Protein AF-A0A4S3PPI8-F1 (afdb_monomer_lite)

pLDDT: mean 86.83, std 18.15, range [37.75, 98.25]

Radius of gyration: 13.63 Å; chains: 1; bounding box: 25×20×41 Å

Secondary structure (DSSP, 8-state):
--HHHHHHHHHHHHHHHHHHHHHH-TTSHHHHHHHHHHHHHHHHHHHHHHTTT-S--

Foldseek 3Di:
DDLVVLVVVLVVLVVVLVVCCVVPNCPDPVNVVSVVVSVVSVVVSCVVVPVPPPPDD

InterPro domains:
  IPR018540 Aspartyl-phosphate phosphatase Spo0E-like [PF09388] (6-46)
  IPR036638 Helix-loop-helix DNA-binding domain superfamily [G3DSA:4.10.280.10] (1-56)
  IPR037208 Aspartyl-phosphate phosphatase Spo0E-like superfamily [SSF140500] (1-50)
  IPR053028 Spo0E-like aspartyl-phosphate phosphatase [PTHR41263] (3-52)

Structure (mmCIF, N/CA/C/O backbone):
data_AF-A0A4S3PPI8-F1
#
_entry.id   AF-A0A4S3PPI8-F1
#
loop_
_atom_site.group_PDB
_atom_site.id
_atom_site.type_symbol
_atom_site.label_atom_id
_atom_site.label_alt_id
_atom_site.label_comp_id
_atom_site.label_asym_id
_atom_site.label_entity_id
_atom_site.label_seq_id
_atom_site.pdbx_PDB_ins_code
_atom_site.Cartn_x
_atom_site.Cartn_y
_atom_site.Cartn_z
_atom_site.occupancy
_atom_site.B_iso_or_equiv
_atom_site.auth_seq_id
_atom_site.auth_comp_id
_atom_site.auth_asym_id
_atom_site.auth_atom_id
_atom_site.pdbx_PDB_model_num
ATOM 1 N N . MET A 1 1 ? -8.348 12.008 9.890 1.00 70.88 1 MET A N 1
ATOM 2 C CA . MET A 1 1 ? -8.994 11.043 8.972 1.00 70.88 1 MET A CA 1
ATOM 3 C C . MET A 1 1 ? -9.780 10.059 9.810 1.00 70.88 1 MET A C 1
ATOM 5 O O . MET A 1 1 ? -9.243 9.606 10.815 1.00 70.88 1 MET A O 1
ATOM 9 N N . SER A 1 2 ? -11.018 9.742 9.435 1.00 89.38 2 SER A N 1
AT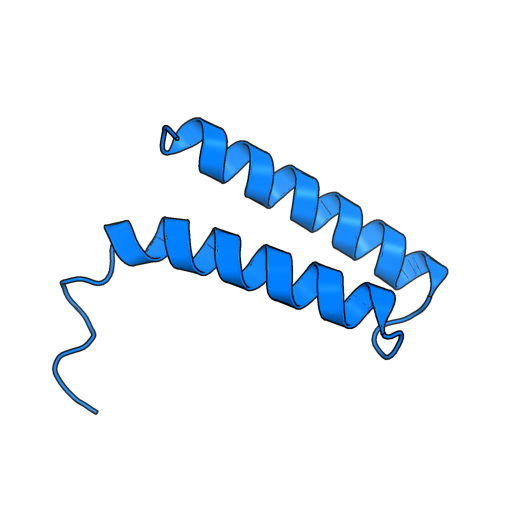OM 10 C CA . SER 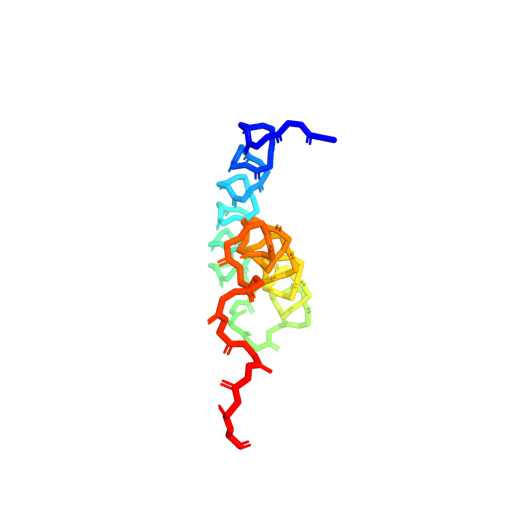A 1 2 ? -11.743 8.645 10.082 1.00 89.38 2 SER A CA 1
ATOM 11 C C . SER A 1 2 ? -11.121 7.296 9.704 1.00 89.38 2 SER A C 1
ATOM 13 O O . SER A 1 2 ? -10.391 7.173 8.716 1.00 89.38 2 SER A O 1
ATOM 15 N N . LYS A 1 3 ? -11.428 6.262 10.489 1.00 88.50 3 LYS A N 1
ATOM 16 C CA . LYS A 1 3 ? -10.983 4.891 10.222 1.00 88.50 3 LYS A CA 1
ATOM 17 C C . LYS A 1 3 ? -11.487 4.368 8.867 1.00 88.50 3 LYS A C 1
ATOM 19 O O . LYS A 1 3 ? -10.760 3.668 8.173 1.00 88.50 3 LYS A O 1
ATOM 24 N N . GLU A 1 4 ? -12.696 4.758 8.474 1.00 92.81 4 GLU A N 1
ATOM 25 C CA . GLU A 1 4 ? -13.307 4.413 7.183 1.00 92.81 4 GLU A CA 1
ATOM 26 C C . GLU A 1 4 ? -12.596 5.096 6.013 1.00 92.81 4 GLU A C 1
ATOM 28 O O . GLU A 1 4 ? -12.281 4.449 5.018 1.00 92.81 4 GLU A O 1
ATOM 33 N N . GLN A 1 5 ? -12.257 6.382 6.152 1.00 93.94 5 GLN A N 1
ATOM 34 C CA . GLN A 1 5 ? -11.470 7.091 5.140 1.00 93.94 5 GLN A CA 1
ATOM 35 C C . GLN A 1 5 ? -10.085 6.463 4.957 1.00 93.94 5 GLN A C 1
ATOM 37 O O . GLN A 1 5 ? -9.556 6.436 3.848 1.00 93.94 5 GLN A O 1
ATOM 42 N N . LEU A 1 6 ? -9.485 5.967 6.042 1.00 93.69 6 LEU A N 1
ATOM 43 C CA . LEU A 1 6 ? -8.198 5.284 5.985 1.00 93.69 6 LEU A CA 1
ATOM 44 C C . LEU A 1 6 ? -8.308 3.930 5.270 1.00 93.69 6 LEU A C 1
ATOM 46 O O . LEU A 1 6 ? -7.477 3.639 4.415 1.00 93.69 6 LEU A O 1
ATOM 50 N N . LEU A 1 7 ? -9.360 3.153 5.546 1.00 95.19 7 LEU A N 1
ATOM 51 C CA . LEU A 1 7 ? -9.654 1.908 4.827 1.00 95.19 7 LEU A CA 1
ATOM 52 C C . LEU A 1 7 ? -9.862 2.137 3.329 1.00 95.19 7 LEU A C 1
ATOM 54 O O . LEU A 1 7 ? -9.290 1.412 2.520 1.00 95.19 7 LEU A O 1
ATOM 58 N N . LEU A 1 8 ? -10.616 3.174 2.954 1.00 96.81 8 LEU A N 1
ATOM 59 C CA . LEU A 1 8 ? -10.822 3.512 1.547 1.00 96.81 8 LEU A CA 1
ATOM 60 C C . LEU A 1 8 ? -9.492 3.810 0.841 1.00 96.81 8 LEU A C 1
ATOM 62 O O . LEU A 1 8 ? -9.252 3.310 -0.255 1.00 96.81 8 LEU A O 1
ATOM 66 N N . LYS A 1 9 ? -8.599 4.575 1.483 1.00 96.75 9 LYS A N 1
ATOM 67 C CA . LYS A 1 9 ? -7.267 4.857 0.928 1.00 96.75 9 LYS A CA 1
ATOM 68 C C . LYS A 1 9 ? -6.398 3.609 0.804 1.00 96.75 9 LYS A C 1
ATOM 70 O O . LYS A 1 9 ? -5.655 3.502 -0.167 1.00 96.75 9 LYS A O 1
ATOM 75 N N . ILE A 1 10 ? -6.481 2.683 1.759 1.00 97.19 10 ILE A N 1
ATOM 76 C CA . ILE A 1 10 ? -5.768 1.401 1.694 1.00 97.19 10 ILE A CA 1
ATOM 77 C C . ILE A 1 10 ? -6.222 0.619 0.459 1.00 97.19 10 ILE A C 1
ATOM 79 O O . ILE A 1 10 ? -5.380 0.207 -0.331 1.00 97.19 10 ILE A O 1
ATOM 83 N N . GLU A 1 11 ? -7.528 0.471 0.234 1.00 98.00 11 GLU A N 1
ATOM 84 C CA . GLU A 1 11 ? -8.040 -0.279 -0.923 1.00 98.00 11 GLU A CA 1
ATOM 85 C C . GLU A 1 11 ? -7.712 0.392 -2.265 1.00 98.00 11 GLU A C 1
ATOM 87 O O . GLU A 1 11 ? -7.314 -0.278 -3.222 1.00 98.00 11 GLU A O 1
ATOM 92 N N . GLN A 1 12 ? -7.777 1.725 -2.328 1.00 98.00 12 GLN A N 1
ATOM 93 C CA . GLN A 1 12 ? -7.327 2.478 -3.503 1.00 98.00 12 GLN A CA 1
ATOM 94 C C . GLN A 1 12 ? -5.843 2.226 -3.795 1.00 98.00 12 GLN A C 1
ATOM 96 O O . GLN A 1 12 ? -5.478 1.896 -4.922 1.00 98.00 12 GLN A O 1
ATOM 101 N N . LYS A 1 13 ? -4.987 2.318 -2.771 1.00 97.75 13 LYS A N 1
ATOM 102 C CA . LYS A 1 13 ? -3.538 2.129 -2.912 1.00 97.75 13 LYS A CA 1
ATOM 103 C C . LYS A 1 13 ? -3.169 0.676 -3.238 1.00 97.75 13 LYS A C 1
ATOM 105 O O . LYS A 1 13 ? -2.223 0.443 -3.982 1.00 97.75 13 LYS A O 1
ATOM 110 N N . ARG A 1 14 ? -3.934 -0.308 -2.746 1.00 98.00 14 ARG A N 1
ATOM 111 C CA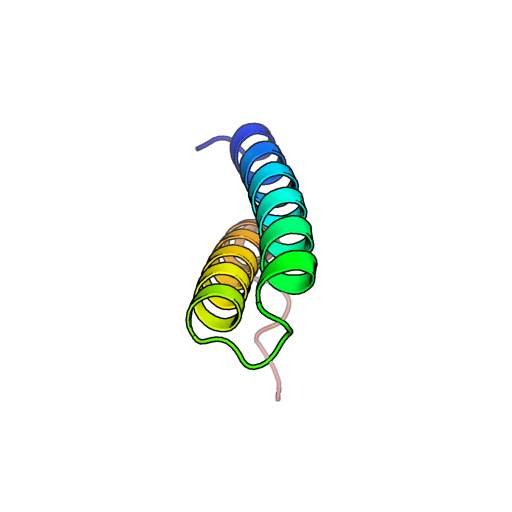 . ARG A 1 14 ? -3.797 -1.725 -3.134 1.00 98.00 14 ARG A CA 1
ATOM 112 C C . ARG A 1 14 ? -4.086 -1.937 -4.613 1.00 98.00 14 ARG A C 1
ATOM 114 O O . ARG A 1 14 ? -3.327 -2.635 -5.276 1.00 98.00 14 ARG A O 1
ATOM 121 N N . THR A 1 15 ? -5.155 -1.327 -5.120 1.00 98.25 15 THR A N 1
ATOM 122 C CA . THR A 1 15 ? -5.514 -1.410 -6.543 1.00 98.25 15 THR A CA 1
ATOM 123 C C . THR A 1 15 ? -4.418 -0.784 -7.407 1.00 98.25 15 THR A C 1
ATOM 125 O O . THR A 1 15 ? -3.924 -1.424 -8.331 1.00 98.25 15 THR A O 1
ATOM 128 N N . GLU A 1 16 ? -3.945 0.407 -7.028 1.00 97.81 16 GLU A N 1
ATOM 129 C CA . GLU A 1 16 ? -2.827 1.088 -7.692 1.00 97.81 16 GLU A CA 1
ATOM 130 C C . GLU A 1 16 ? -1.547 0.235 -7.700 1.00 97.81 16 GLU A C 1
ATOM 132 O O . GLU A 1 16 ? -0.874 0.129 -8.725 1.00 97.81 16 GLU A O 1
ATOM 137 N N . LEU A 1 17 ? -1.217 -0.421 -6.580 1.00 98.00 17 LEU A N 1
ATOM 138 C CA . LEU A 1 17 ? -0.059 -1.309 -6.501 1.00 98.00 17 LEU A CA 1
ATOM 139 C C . LEU A 1 17 ? -0.171 -2.463 -7.500 1.00 98.00 17 LEU A C 1
ATOM 141 O O . LEU A 1 17 ? 0.793 -2.741 -8.207 1.00 98.00 17 LEU A O 1
ATOM 145 N N . VAL A 1 18 ? -1.334 -3.116 -7.582 1.00 98.00 18 VAL A N 1
ATOM 146 C CA . VAL A 1 18 ? -1.563 -4.219 -8.528 1.00 98.00 18 VAL A CA 1
ATOM 147 C C . VAL A 1 18 ? -1.375 -3.741 -9.967 1.00 98.00 18 VAL A C 1
ATOM 149 O O . VAL A 1 18 ? -0.650 -4.376 -10.729 1.00 98.00 18 VAL A O 1
ATOM 152 N N . GLU A 1 19 ? -1.956 -2.60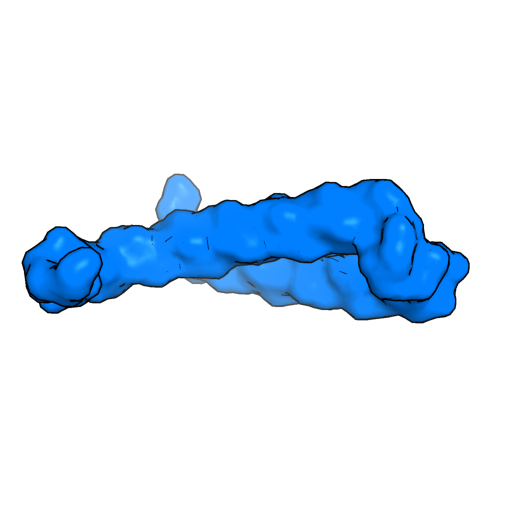2 -10.335 1.00 98.06 19 GLU A N 1
ATOM 153 C CA . GLU A 1 19 ? -1.808 -2.034 -11.679 1.00 98.06 19 GLU A CA 1
ATOM 154 C C . GLU A 1 19 ? -0.347 -1.703 -12.013 1.00 98.06 19 GLU A C 1
ATOM 156 O O . GLU A 1 19 ? 0.148 -2.018 -13.100 1.00 98.06 19 GLU A O 1
ATOM 161 N N . ILE A 1 20 ? 0.378 -1.101 -11.068 1.00 97.56 20 ILE A N 1
ATOM 162 C CA . ILE A 1 20 ? 1.781 -0.726 -11.257 1.00 97.56 20 ILE A CA 1
ATOM 163 C C . ILE A 1 20 ? 2.676 -1.961 -11.356 1.00 97.56 20 ILE A C 1
ATOM 165 O O . ILE A 1 20 ? 3.551 -1.978 -12.223 1.00 97.56 20 ILE A O 1
ATOM 169 N N . VAL A 1 21 ? 2.440 -2.990 -10.535 1.00 97.75 21 VAL A N 1
ATOM 170 C CA . VAL A 1 21 ? 3.128 -4.289 -10.608 1.00 97.75 21 VAL A CA 1
ATOM 171 C C . VAL A 1 21 ? 2.913 -4.927 -11.975 1.00 97.75 21 VAL A C 1
ATOM 173 O O . VAL A 1 21 ? 3.880 -5.364 -12.595 1.00 97.75 21 VAL A O 1
ATOM 176 N N . LEU A 1 22 ? 1.671 -4.961 -12.466 1.00 97.62 22 LEU A N 1
ATOM 177 C CA . LEU A 1 22 ? 1.351 -5.540 -13.772 1.00 97.62 22 LEU A CA 1
ATOM 178 C C . LEU A 1 22 ? 2.044 -4.789 -14.916 1.00 97.62 22 LEU A C 1
ATOM 180 O O . LEU A 1 22 ? 2.427 -5.402 -15.909 1.00 97.62 22 LEU A O 1
ATOM 184 N N . LYS A 1 23 ? 2.237 -3.473 -14.773 1.00 97.50 23 LYS A N 1
ATOM 185 C CA . LYS A 1 23 ? 2.852 -2.626 -15.801 1.00 97.50 23 LYS A CA 1
ATOM 186 C C . LYS A 1 23 ? 4.384 -2.586 -15.755 1.00 97.50 23 LYS A C 1
ATOM 188 O O . LYS A 1 23 ? 5.009 -2.515 -16.808 1.00 97.50 23 LYS A O 1
ATOM 193 N N . HIS A 1 24 ? 4.993 -2.581 -14.569 1.00 96.38 24 HIS A N 1
ATOM 194 C CA . HIS A 1 24 ? 6.432 -2.322 -14.394 1.00 96.38 24 HIS A CA 1
ATOM 195 C C . HIS A 1 24 ? 7.193 -3.470 -13.715 1.00 96.38 24 HIS A C 1
ATOM 197 O O . HIS A 1 24 ? 8.421 -3.440 -13.659 1.00 96.38 24 HIS A O 1
ATOM 203 N N . GLY A 1 25 ? 6.491 -4.478 -13.197 1.00 95.81 25 GLY A N 1
ATOM 204 C CA . GLY A 1 25 ? 7.072 -5.550 -12.396 1.00 95.81 25 GLY A CA 1
ATOM 205 C C . GLY A 1 25 ? 7.370 -5.132 -10.953 1.00 95.81 25 GLY A C 1
ATOM 206 O O . GLY A 1 25 ? 7.295 -3.964 -10.574 1.00 95.81 25 GLY A O 1
ATOM 207 N N . PHE A 1 26 ? 7.717 -6.111 -10.120 1.00 93.31 26 PHE A N 1
ATOM 208 C CA . PHE A 1 26 ? 7.910 -5.920 -8.677 1.00 93.31 26 PHE A CA 1
ATOM 209 C C . PHE A 1 26 ? 9.163 -5.121 -8.302 1.00 93.31 26 PHE A C 1
ATOM 211 O O . PHE A 1 26 ? 9.189 -4.476 -7.258 1.00 93.31 26 PHE A O 1
ATOM 218 N N . THR A 1 27 ? 10.200 -5.155 -9.139 1.00 94.88 27 THR A N 1
ATOM 219 C CA . THR A 1 27 ? 11.498 -4.524 -8.850 1.00 94.88 27 THR A CA 1
ATOM 220 C C . THR A 1 27 ? 11.582 -3.074 -9.313 1.00 94.88 27 THR A C 1
ATOM 222 O O . THR A 1 27 ? 12.567 -2.395 -9.024 1.00 94.88 27 THR A O 1
ATOM 225 N N . ALA A 1 28 ? 10.567 -2.574 -10.023 1.00 97.19 28 ALA A N 1
ATOM 226 C CA . ALA A 1 28 ? 10.545 -1.188 -10.450 1.00 97.19 28 ALA A CA 1
ATOM 227 C C . ALA A 1 28 ? 10.456 -0.246 -9.244 1.00 97.19 28 ALA A C 1
ATOM 229 O O . ALA A 1 28 ? 9.664 -0.442 -8.322 1.00 97.19 28 ALA A O 1
ATOM 230 N N . THR A 1 29 ? 11.224 0.842 -9.289 1.00 97.62 29 THR A N 1
ATOM 231 C CA . THR A 1 29 ? 11.231 1.875 -8.244 1.00 97.62 29 THR A CA 1
ATOM 232 C C . THR A 1 29 ? 9.834 2.441 -7.973 1.00 97.62 29 THR A C 1
ATOM 234 O O . THR A 1 29 ? 9.519 2.795 -6.840 1.00 97.62 29 THR A O 1
ATOM 237 N N . THR A 1 30 ? 8.983 2.524 -8.998 1.00 96.25 30 THR A N 1
ATOM 238 C CA . THR A 1 30 ? 7.582 2.953 -8.876 1.00 96.25 30 THR A CA 1
ATOM 239 C C . THR A 1 30 ? 6.767 1.976 -8.034 1.00 96.25 30 THR A C 1
ATOM 241 O O . THR A 1 30 ? 6.10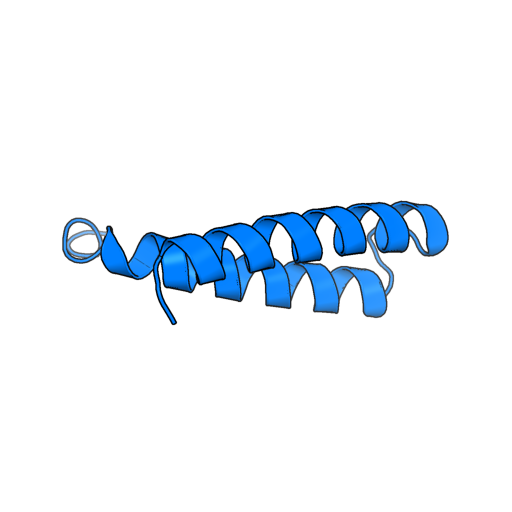3 2.398 -7.092 1.00 96.25 30 THR A O 1
ATOM 244 N N . THR A 1 31 ? 6.880 0.679 -8.311 1.00 97.50 31 THR A N 1
ATOM 245 C CA . THR A 1 31 ? 6.231 -0.394 -7.550 1.00 97.50 31 THR A CA 1
ATOM 246 C C . THR A 1 31 ? 6.659 -0.397 -6.087 1.00 97.50 31 THR A C 1
ATOM 248 O O . THR A 1 31 ? 5.816 -0.460 -5.195 1.00 97.50 31 THR A O 1
ATOM 251 N N . ILE A 1 32 ? 7.963 -0.255 -5.833 1.00 97.56 32 ILE A N 1
ATOM 252 C CA . ILE A 1 32 ? 8.520 -0.218 -4.475 1.00 97.56 32 ILE A CA 1
ATOM 253 C C . ILE A 1 32 ? 7.955 0.974 -3.693 1.00 97.56 32 ILE A C 1
ATOM 255 O O . ILE A 1 32 ? 7.514 0.804 -2.559 1.00 97.56 32 ILE A O 1
ATOM 259 N N . LYS A 1 33 ? 7.906 2.167 -4.301 1.00 97.75 33 LYS A N 1
ATOM 260 C CA . LYS A 1 33 ? 7.343 3.365 -3.656 1.00 97.75 33 LYS A CA 1
ATOM 261 C C . LYS A 1 33 ? 5.871 3.184 -3.293 1.00 97.75 33 LYS A C 1
ATOM 263 O O . LYS A 1 33 ? 5.485 3.459 -2.163 1.00 97.75 33 LYS A O 1
ATOM 268 N N . VAL A 1 34 ? 5.060 2.670 -4.218 1.00 97.50 34 VAL A N 1
ATOM 269 C CA . VAL A 1 34 ? 3.630 2.448 -3.956 1.00 97.50 34 VAL A CA 1
ATOM 270 C C . VAL A 1 34 ? 3.406 1.375 -2.886 1.00 97.50 34 VAL A C 1
ATOM 272 O O . VAL A 1 34 ? 2.505 1.524 -2.062 1.00 97.50 34 VAL A O 1
ATOM 275 N N . SER A 1 35 ? 4.261 0.349 -2.821 1.00 96.88 35 SER A N 1
ATOM 276 C CA . SER A 1 35 ? 4.249 -0.630 -1.726 1.00 96.88 35 SER A CA 1
ATOM 277 C C . SER A 1 35 ? 4.557 0.016 -0.372 1.00 96.88 35 SER A C 1
ATOM 279 O O . SER A 1 35 ? 3.855 -0.246 0.599 1.00 96.88 35 SER A O 1
ATOM 281 N N . GLN A 1 36 ? 5.560 0.897 -0.302 1.00 97.38 36 GLN A N 1
ATOM 282 C CA . GLN A 1 36 ? 5.924 1.603 0.933 1.00 97.38 36 GLN A CA 1
ATOM 283 C C . GLN A 1 36 ? 4.810 2.543 1.414 1.00 97.38 36 GLN A C 1
ATOM 285 O O . GLN A 1 36 ? 4.522 2.605 2.611 1.00 97.38 36 GLN A O 1
ATOM 290 N N . ASP A 1 37 ? 4.146 3.238 0.489 1.00 96.75 37 ASP A N 1
ATOM 291 C CA . ASP A 1 37 ? 2.997 4.090 0.806 1.00 96.75 37 ASP A CA 1
ATOM 292 C C . ASP A 1 37 ? 1.823 3.268 1.353 1.00 96.75 37 ASP A C 1
ATOM 294 O O . ASP A 1 37 ? 1.176 3.662 2.328 1.00 96.75 37 ASP A O 1
ATOM 298 N N . LEU A 1 38 ? 1.554 2.106 0.748 1.00 97.50 38 LEU A N 1
ATOM 299 C CA . LEU A 1 38 ? 0.536 1.176 1.228 1.00 97.50 38 LEU A CA 1
ATOM 300 C C . LEU A 1 38 ? 0.861 0.670 2.638 1.00 97.50 38 LEU A C 1
ATOM 302 O O . LEU A 1 38 ? -0.007 0.703 3.513 1.00 97.50 38 LEU A O 1
ATOM 306 N N . ASP A 1 39 ? 2.106 0.262 2.879 1.00 95.81 39 ASP A N 1
ATOM 307 C CA . ASP A 1 39 ? 2.564 -0.190 4.193 1.00 95.81 39 ASP A CA 1
ATOM 308 C C . ASP A 1 39 ? 2.424 0.909 5.246 1.00 95.81 39 ASP A C 1
ATOM 310 O O . ASP A 1 39 ? 2.004 0.645 6.373 1.00 95.81 39 ASP A O 1
ATOM 314 N N . HIS A 1 40 ? 2.699 2.167 4.894 1.00 94.56 40 HIS A N 1
ATOM 315 C CA . HIS A 1 40 ? 2.490 3.289 5.803 1.00 94.56 40 HIS A CA 1
ATOM 316 C C . HIS A 1 40 ? 1.013 3.451 6.190 1.00 94.56 40 HIS A C 1
ATOM 318 O O . HIS A 1 40 ? 0.704 3.632 7.370 1.00 94.56 40 HIS A O 1
ATOM 324 N N . LEU A 1 41 ? 0.088 3.336 5.232 1.00 94.69 41 LEU A N 1
ATOM 325 C CA . LEU A 1 41 ? -1.354 3.407 5.493 1.00 94.69 41 LEU A CA 1
ATOM 326 C C . LEU A 1 41 ? -1.843 2.234 6.354 1.00 94.69 41 LEU A C 1
ATOM 328 O O . LEU A 1 41 ? -2.616 2.436 7.294 1.00 94.69 41 LEU A O 1
ATOM 332 N N . LEU A 1 42 ? -1.368 1.020 6.066 1.00 94.44 42 LEU A N 1
ATOM 333 C CA . LEU A 1 42 ? -1.652 -0.175 6.863 1.00 94.44 42 LEU A CA 1
ATOM 334 C C . LEU A 1 42 ? -1.128 -0.021 8.287 1.00 94.44 42 LEU A C 1
ATOM 336 O O . LEU A 1 42 ? -1.849 -0.314 9.241 1.00 94.44 42 LEU A O 1
ATOM 340 N N . ASN A 1 43 ? 0.092 0.495 8.436 1.00 93.06 43 ASN A N 1
ATOM 341 C CA . ASN A 1 43 ? 0.672 0.792 9.732 1.00 93.06 43 ASN A CA 1
ATOM 342 C C . ASN A 1 43 ? -0.185 1.803 10.475 1.00 93.06 43 ASN A C 1
ATOM 344 O O . ASN A 1 43 ? -0.637 1.456 11.549 1.00 93.06 43 ASN A O 1
ATOM 348 N N . GLN A 1 44 ? -0.533 2.958 9.901 1.00 91.56 44 GLN A N 1
ATOM 349 C CA . GLN A 1 44 ? -1.424 3.933 10.550 1.00 91.56 44 GLN A CA 1
ATOM 350 C C . GLN A 1 44 ? -2.754 3.318 11.013 1.00 91.56 44 GLN A C 1
ATOM 352 O O . GLN A 1 44 ? -3.236 3.609 12.110 1.00 91.56 44 GLN A O 1
ATOM 357 N N . TYR A 1 45 ? -3.346 2.450 10.191 1.00 91.00 45 TYR A N 1
ATOM 358 C CA . TYR A 1 45 ? -4.591 1.761 10.525 1.00 91.00 45 TYR A CA 1
ATOM 359 C C . TYR A 1 45 ? -4.402 0.769 11.680 1.00 91.00 45 TYR A C 1
ATOM 361 O O . TYR A 1 45 ? -5.268 0.633 12.550 1.00 91.00 45 TYR A O 1
ATOM 369 N N . ASN A 1 46 ? -3.245 0.109 11.714 1.00 87.19 46 ASN A N 1
ATOM 370 C CA . ASN A 1 46 ? -2.852 -0.837 12.745 1.00 87.19 46 ASN A CA 1
ATOM 371 C C . ASN A 1 46 ? -2.282 -0.169 14.005 1.00 87.19 46 ASN A C 1
ATOM 373 O O . ASN A 1 46 ? -2.401 -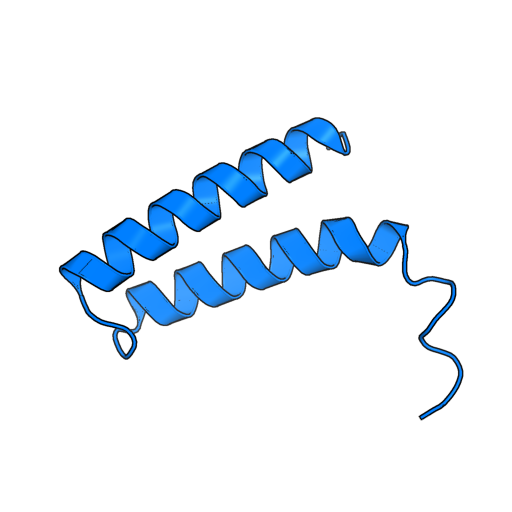0.764 15.071 1.00 87.19 46 ASN A O 1
ATOM 377 N N . THR A 1 47 ? -1.746 1.056 13.963 1.00 78.19 47 THR A N 1
ATOM 378 C CA . THR A 1 47 ? -1.241 1.766 15.153 1.00 78.19 47 THR A CA 1
ATOM 379 C C . THR A 1 47 ? -2.372 2.078 16.128 1.00 78.19 47 THR A C 1
ATOM 381 O O . THR A 1 47 ? -2.180 2.024 17.339 1.00 78.19 47 THR A O 1
ATOM 384 N N . GLY A 1 48 ? -3.598 2.258 15.622 1.00 58.06 48 GLY A N 1
ATOM 385 C CA . GLY A 1 48 ? -4.811 2.278 16.448 1.00 58.06 48 GLY A CA 1
ATOM 386 C C . GLY A 1 48 ? -5.145 0.940 17.135 1.00 58.06 48 GLY A C 1
ATOM 387 O O . GLY A 1 48 ? -6.042 0.894 17.970 1.00 58.06 48 GLY A O 1
ATOM 388 N N . ARG A 1 49 ? -4.447 -0.155 16.799 1.00 54.22 49 ARG A N 1
ATOM 389 C CA . ARG A 1 49 ? -4.557 -1.494 17.409 1.00 54.22 49 ARG A CA 1
ATOM 390 C C . ARG A 1 49 ? -3.319 -1.907 18.223 1.00 54.22 49 ARG A C 1
ATOM 392 O O . ARG A 1 49 ? -3.439 -2.809 19.050 1.00 54.22 49 ARG A O 1
ATOM 399 N N . THR A 1 50 ? -2.146 -1.291 18.029 1.00 50.25 50 THR A N 1
ATOM 400 C CA . THR A 1 50 ? -0.854 -1.806 18.538 1.00 50.25 50 THR A CA 1
ATOM 401 C C . THR A 1 50 ? -0.278 -1.139 19.792 1.00 50.25 50 THR A C 1
ATOM 403 O O . THR A 1 50 ? 0.803 -1.547 20.216 1.00 50.25 50 THR A O 1
ATOM 406 N N . GLN A 1 51 ? -1.013 -0.290 20.531 1.00 50.69 51 GLN A N 1
ATOM 407 C CA . GLN A 1 51 ? -0.631 -0.003 21.935 1.00 50.69 51 GLN A CA 1
ATOM 408 C C . GLN A 1 51 ? -0.598 -1.264 22.833 1.00 50.69 51 GLN A C 1
ATOM 410 O O . GLN A 1 51 ? -0.160 -1.187 23.976 1.00 50.69 51 GLN A O 1
ATOM 415 N N . LYS A 1 52 ? -1.013 -2.438 22.332 1.00 47.56 52 LYS A N 1
ATOM 416 C CA . LYS A 1 52 ? -0.988 -3.706 23.072 1.00 47.56 52 LYS A CA 1
ATOM 417 C C . LYS A 1 52 ? 0.176 -4.656 22.731 1.00 47.56 52 LYS A C 1
ATOM 419 O O . LYS A 1 52 ? 0.276 -5.679 23.394 1.00 47.56 52 LYS A O 1
ATOM 424 N N . SER A 1 53 ? 1.044 -4.371 21.747 1.00 49.47 53 SER A N 1
ATOM 425 C CA . SER A 1 53 ? 2.011 -5.392 21.271 1.00 49.47 53 SER A CA 1
ATOM 426 C C . SER A 1 53 ? 3.455 -4.940 20.997 1.00 49.47 53 SER A C 1
ATOM 428 O O . SER A 1 53 ? 4.202 -5.703 20.395 1.00 49.47 53 SER A O 1
ATOM 430 N N . LEU A 1 54 ? 3.889 -3.758 21.447 1.00 51.44 54 LEU A N 1
ATOM 431 C CA . LEU A 1 54 ? 5.320 -3.382 21.425 1.00 51.44 54 LEU A CA 1
ATOM 432 C C . LEU A 1 54 ? 5.943 -3.300 22.830 1.00 51.44 54 LEU A C 1
ATOM 434 O O . LEU A 1 54 ? 6.910 -2.587 23.068 1.00 51.44 54 LEU A O 1
ATOM 438 N N . SER A 1 55 ? 5.405 -4.090 23.760 1.00 48.38 55 SER A N 1
ATOM 439 C CA . SER A 1 55 ? 6.162 -4.593 24.904 1.00 48.38 55 SER A CA 1
ATOM 440 C C . SER A 1 55 ? 6.526 -6.043 24.590 1.00 48.38 55 SER A C 1
ATOM 442 O O . SER A 1 55 ? 5.621 -6.866 24.459 1.00 48.38 55 SER A O 1
ATOM 444 N N . LYS A 1 56 ? 7.833 -6.326 24.546 1.00 43.09 56 LYS A N 1
ATOM 445 C CA . LYS A 1 56 ? 8.514 -7.632 24.427 1.00 43.09 56 LYS A CA 1
ATOM 446 C C . LYS A 1 56 ? 8.954 -8.029 23.014 1.00 43.09 56 LYS A C 1
ATOM 448 O O . LYS A 1 56 ? 8.133 -8.258 22.131 1.00 43.09 56 LYS A O 1
ATOM 453 N N . GLY A 1 57 ? 10.272 -8.168 22.885 1.00 37.75 57 GLY A N 1
ATOM 454 C CA . GLY A 1 57 ? 11.014 -8.673 21.738 1.00 37.75 57 GLY A CA 1
ATOM 455 C C . GLY A 1 57 ? 12.430 -8.143 21.783 1.00 37.75 57 GLY A C 1
ATOM 456 O O . GLY A 1 57 ? 12.768 -7.409 20.836 1.00 37.75 57 GLY A O 1
#

Sequence (57 aa):
MSKEQLLLKIEQKRTELVEIVLKHGFTATTTIKVSQDLDHLLNQYNTGRTQKSLSKG

Organism: NCBI:txid1033734